Protein AF-A0A074ZZ97-F1 (afdb_monomer)

Secondary structure (DSSP, 8-state):
-HHHHHHHHHHHHHHHHH-SS---HHHHHHHHHHHHHHHHHHHHHTTS-EE-STTS--EE--HHHHHHHHHHHTHHHHHHHHS-HHHHHHHHHHHHHHHHH--

Nearest PDB structures (foldseek):
  6pw5-assembly1_D  TM=3.384E-01  e=9.003E+00  Chlamydomonas reinhardtii

Organism: Opisthorchis viverrini (NCBI:txid6198)

Structure (mmCIF, N/CA/C/O backbone):
data_AF-A0A074ZZ97-F1
#
_entry.id   AF-A0A074ZZ97-F1
#
loop_
_atom_site.group_PDB
_atom_site.id
_atom_site.type_symbol
_atom_site.label_atom_id
_atom_site.label_alt_id
_atom_site.label_comp_id
_atom_site.label_asym_id
_atom_site.label_entity_id
_atom_site.label_seq_id
_atom_site.pdbx_PDB_ins_code
_atom_site.Cartn_x
_atom_site.Cartn_y
_atom_site.Cartn_z
_atom_site.occupancy
_atom_site.B_iso_or_equiv
_atom_site.auth_seq_id
_atom_site.auth_comp_id
_atom_site.auth_asym_id
_atom_site.auth_atom_id
_atom_site.pdbx_PDB_model_num
ATOM 1 N N . MET A 1 1 ? 0.294 -9.512 2.517 1.00 88.06 1 MET A N 1
ATOM 2 C CA . MET A 1 1 ? 1.048 -8.246 2.593 1.00 88.06 1 MET A CA 1
ATOM 3 C C . MET A 1 1 ? 2.542 -8.426 2.879 1.00 88.06 1 MET A C 1
ATOM 5 O O . MET A 1 1 ? 3.333 -7.949 2.083 1.00 88.06 1 MET A O 1
ATOM 9 N N . LEU A 1 2 ? 2.956 -9.138 3.940 1.00 90.31 2 LEU A N 1
ATOM 10 C CA . LEU A 1 2 ? 4.377 -9.235 4.342 1.00 90.31 2 LEU A CA 1
ATOM 11 C C . LEU A 1 2 ? 5.348 -9.634 3.213 1.00 90.31 2 LEU A C 1
ATOM 13 O O . LEU A 1 2 ? 6.396 -9.022 3.061 1.00 90.31 2 LEU A O 1
ATOM 17 N N . LEU A 1 3 ? 4.988 -10.634 2.404 1.00 93.25 3 LEU A N 1
ATOM 18 C CA . LEU A 1 3 ? 5.840 -11.100 1.306 1.00 93.25 3 LEU A CA 1
ATOM 19 C C . LEU A 1 3 ? 6.049 -10.005 0.244 1.00 93.25 3 LEU A C 1
ATOM 21 O O . LEU A 1 3 ? 7.171 -9.796 -0.198 1.00 93.25 3 LEU A O 1
ATOM 25 N N . LEU A 1 4 ? 4.993 -9.252 -0.092 1.00 91.88 4 LEU A N 1
ATOM 26 C CA . LEU A 1 4 ? 5.072 -8.114 -1.015 1.00 91.88 4 LEU A CA 1
ATOM 27 C C . LEU A 1 4 ? 5.915 -6.972 -0.436 1.00 91.88 4 LEU A C 1
ATOM 29 O O . LEU A 1 4 ? 6.708 -6.386 -1.160 1.00 91.88 4 LEU A O 1
ATOM 33 N N . LEU A 1 5 ? 5.802 -6.686 0.866 1.00 92.69 5 LEU A N 1
ATOM 34 C CA . LEU A 1 5 ? 6.649 -5.683 1.523 1.00 92.69 5 LEU A CA 1
ATOM 35 C C . LEU A 1 5 ? 8.128 -6.061 1.448 1.00 92.69 5 LEU A C 1
ATOM 37 O O . LEU A 1 5 ? 8.947 -5.236 1.061 1.00 92.69 5 LEU A O 1
ATOM 41 N N . ILE A 1 6 ? 8.469 -7.310 1.775 1.00 95.19 6 ILE A N 1
ATOM 42 C CA . ILE A 1 6 ? 9.855 -7.793 1.714 1.00 95.19 6 ILE A CA 1
ATOM 43 C C . ILE A 1 6 ? 10.373 -7.760 0.274 1.00 95.19 6 ILE A C 1
ATOM 45 O O . ILE A 1 6 ? 11.502 -7.332 0.044 1.00 95.19 6 ILE A O 1
ATOM 49 N N . ALA A 1 7 ? 9.551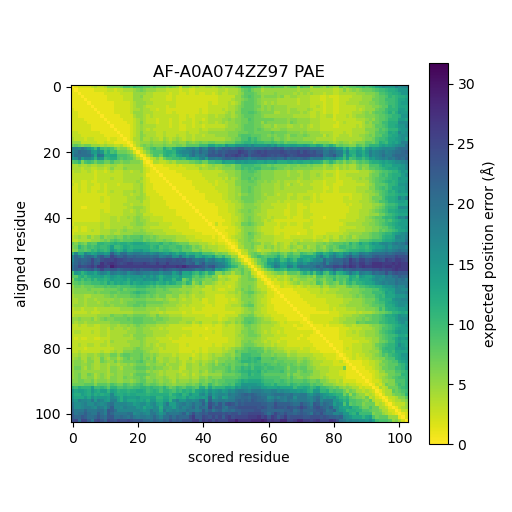 -8.180 -0.691 1.00 92.50 7 ALA A N 1
ATOM 50 C CA . ALA A 1 7 ? 9.910 -8.130 -2.100 1.00 92.50 7 ALA A CA 1
ATOM 51 C C . ALA A 1 7 ? 10.222 -6.691 -2.536 1.00 92.50 7 ALA A C 1
ATOM 53 O O . ALA A 1 7 ? 11.331 -6.439 -2.993 1.00 92.50 7 ALA A O 1
ATOM 54 N N . ASN A 1 8 ? 9.314 -5.735 -2.315 1.00 91.12 8 ASN A N 1
ATOM 55 C CA . ASN A 1 8 ? 9.527 -4.334 -2.693 1.00 91.12 8 ASN A CA 1
ATOM 56 C C . ASN A 1 8 ? 10.705 -3.688 -1.961 1.00 91.12 8 ASN A C 1
ATOM 58 O O . ASN A 1 8 ? 11.469 -2.948 -2.575 1.00 91.12 8 ASN A O 1
ATOM 62 N N . LEU A 1 9 ? 10.908 -4.017 -0.682 1.00 92.56 9 LEU A N 1
ATOM 63 C CA . LEU A 1 9 ? 12.024 -3.502 0.114 1.00 92.56 9 LEU A CA 1
ATOM 64 C C . LEU A 1 9 ? 13.393 -3.887 -0.469 1.00 92.56 9 LEU A C 1
ATOM 66 O O . LEU A 1 9 ? 14.347 -3.128 -0.330 1.00 92.56 9 LEU A O 1
ATOM 70 N N . ILE A 1 10 ? 13.498 -5.051 -1.114 1.00 93.12 10 ILE A N 1
ATOM 71 C CA . ILE A 1 10 ? 14.733 -5.512 -1.767 1.00 93.12 10 ILE A CA 1
ATOM 72 C C . ILE A 1 10 ? 14.791 -5.033 -3.223 1.00 93.12 10 ILE A C 1
ATOM 74 O O . ILE A 1 10 ? 15.836 -4.586 -3.690 1.00 93.12 10 ILE A O 1
ATOM 78 N N . ILE A 1 11 ? 13.674 -5.133 -3.941 1.00 89.56 11 ILE A N 1
ATOM 79 C CA . ILE A 1 11 ? 13.580 -4.897 -5.383 1.00 89.56 11 ILE A CA 1
ATOM 80 C C . ILE A 1 11 ? 13.754 -3.409 -5.724 1.00 89.56 11 ILE A C 1
ATOM 82 O O . ILE A 1 11 ? 14.509 -3.094 -6.643 1.00 89.56 11 ILE A O 1
ATOM 86 N N . LEU A 1 12 ? 13.124 -2.493 -4.976 1.00 88.75 12 LEU A N 1
ATOM 87 C CA . LEU A 1 12 ? 13.154 -1.055 -5.279 1.00 88.75 12 LEU A CA 1
ATOM 88 C C . LEU A 1 12 ? 14.568 -0.446 -5.185 1.00 88.75 12 LEU A C 1
ATOM 90 O O . LEU A 1 12 ? 14.989 0.177 -6.159 1.00 88.75 12 LEU A O 1
ATOM 94 N N . PRO A 1 13 ? 15.362 -0.639 -4.107 1.00 90.50 13 PRO A N 1
ATOM 95 C CA . PRO A 1 13 ? 16.717 -0.082 -4.040 1.00 90.50 13 PRO A CA 1
ATOM 96 C C . PRO A 1 13 ? 17.653 -0.644 -5.113 1.00 90.50 13 PRO A C 1
ATOM 98 O O . PRO A 1 13 ? 18.467 0.090 -5.671 1.00 90.50 13 PRO A O 1
ATOM 101 N N . VAL A 1 14 ? 17.533 -1.942 -5.418 1.00 89.56 14 VAL A N 1
ATOM 102 C CA . VAL A 1 14 ? 18.315 -2.582 -6.484 1.00 89.56 14 VAL A CA 1
ATOM 103 C C . VAL A 1 14 ? 17.941 -1.982 -7.836 1.00 89.56 14 VAL A C 1
ATOM 105 O O . VAL A 1 14 ? 18.825 -1.651 -8.620 1.00 89.56 14 VAL A O 1
ATOM 108 N N . ALA A 1 15 ? 16.652 -1.772 -8.093 1.00 86.38 15 ALA A N 1
ATOM 109 C CA . ALA A 1 15 ? 16.210 -1.176 -9.341 1.00 86.38 15 ALA A CA 1
ATOM 110 C C . ALA A 1 15 ? 16.673 0.262 -9.521 1.00 86.38 15 ALA A C 1
ATOM 112 O O . ALA A 1 15 ? 17.291 0.565 -10.535 1.00 86.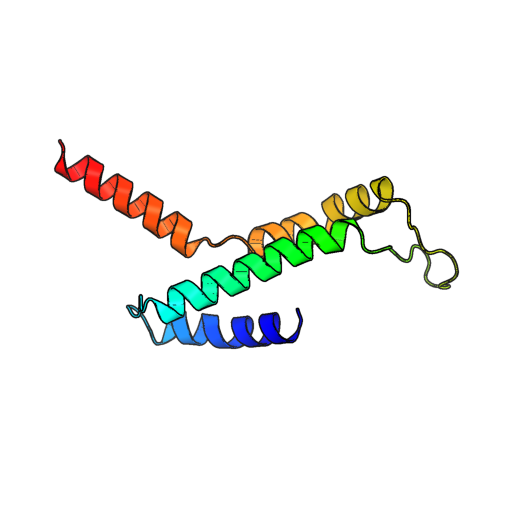38 15 ALA A O 1
ATOM 113 N N . ILE A 1 16 ? 16.485 1.109 -8.510 1.00 84.75 16 ILE A N 1
ATOM 114 C CA . ILE A 1 16 ? 16.910 2.513 -8.560 1.00 84.75 16 ILE A CA 1
ATOM 115 C C . ILE A 1 16 ? 18.435 2.625 -8.721 1.00 84.75 16 ILE A C 1
ATOM 117 O O . ILE A 1 16 ? 18.919 3.524 -9.398 1.00 84.75 16 ILE A O 1
ATOM 121 N N . SER A 1 17 ? 19.210 1.725 -8.105 1.00 88.31 17 SER A N 1
ATOM 122 C CA . SER A 1 17 ? 20.675 1.801 -8.140 1.00 88.31 17 SER A CA 1
ATOM 123 C C . SER A 1 17 ? 21.308 1.214 -9.403 1.00 88.31 17 SER A C 1
ATOM 125 O O . SER A 1 17 ? 22.414 1.628 -9.752 1.00 88.31 17 SER A O 1
ATOM 127 N N . PHE A 1 18 ? 20.693 0.208 -10.027 1.00 85.00 18 PHE A N 1
ATOM 128 C CA . PHE A 1 18 ? 21.331 -0.570 -11.098 1.00 85.00 18 PHE A CA 1
ATOM 129 C C . PHE A 1 18 ? 20.590 -0.506 -12.437 1.00 85.00 18 PHE A C 1
ATOM 131 O O . PHE A 1 18 ? 21.222 -0.699 -13.475 1.00 85.00 18 PHE A O 1
ATOM 138 N N . PHE A 1 19 ? 19.289 -0.212 -12.441 1.00 79.56 19 PHE A N 1
ATOM 139 C CA . PHE A 1 19 ? 18.445 -0.224 -13.635 1.00 79.56 19 PHE A CA 1
ATOM 140 C C . PHE A 1 19 ? 17.873 1.180 -13.891 1.00 79.56 19 PHE A C 1
ATOM 142 O O . PHE A 1 19 ? 16.724 1.467 -13.578 1.00 79.56 19 PHE A O 1
ATOM 149 N N . ASN A 1 20 ? 18.685 2.068 -14.478 1.00 66.12 20 ASN A N 1
ATOM 150 C CA . ASN A 1 20 ? 18.311 3.475 -14.697 1.00 66.12 20 ASN A CA 1
ATOM 151 C C . ASN A 1 20 ? 17.234 3.703 -15.780 1.00 66.12 20 ASN A C 1
ATOM 153 O O . ASN A 1 20 ? 16.667 4.788 -15.824 1.00 66.12 20 ASN A O 1
ATOM 157 N N . GLU A 1 21 ? 16.948 2.730 -16.657 1.00 64.19 21 GLU A N 1
ATOM 158 C CA . GLU A 1 21 ? 16.098 2.961 -17.846 1.00 64.19 21 GLU A CA 1
ATOM 159 C C . GLU A 1 21 ? 15.173 1.788 -18.230 1.00 64.19 21 GLU A C 1
ATOM 161 O O . GLU A 1 21 ? 14.539 1.815 -19.286 1.00 64.19 21 GLU A O 1
ATOM 166 N N . GLU A 1 22 ? 15.032 0.750 -17.399 1.00 60.81 22 GLU A N 1
ATOM 167 C CA . GLU A 1 22 ? 14.137 -0.369 -17.729 1.00 60.81 22 GLU A CA 1
ATOM 168 C C . GLU A 1 22 ? 12.669 -0.051 -17.396 1.00 60.81 22 GLU A C 1
ATOM 170 O O . GLU A 1 22 ? 12.055 -0.637 -16.505 1.00 60.81 22 GLU A O 1
ATOM 175 N N . LEU A 1 23 ? 12.052 0.823 -18.199 1.00 65.31 23 LEU A N 1
ATOM 176 C CA . LEU A 1 23 ? 10.590 0.960 -18.321 1.00 65.31 23 LEU A CA 1
ATOM 177 C C . LEU A 1 23 ? 9.984 -0.236 -19.073 1.00 65.31 23 LEU A C 1
ATOM 179 O O . LEU A 1 23 ? 9.126 -0.101 -19.949 1.00 65.31 23 LEU A O 1
ATOM 183 N N . THR A 1 24 ? 10.443 -1.444 -18.754 1.00 79.88 24 THR A N 1
ATOM 184 C CA . THR A 1 24 ? 9.871 -2.656 -19.318 1.00 79.88 24 THR A CA 1
ATOM 185 C C . THR A 1 24 ? 8.418 -2.737 -18.866 1.00 79.88 24 THR A C 1
ATOM 187 O O . THR A 1 24 ? 8.114 -2.601 -17.681 1.00 79.88 24 THR A O 1
ATOM 190 N N . ILE A 1 25 ? 7.501 -3.013 -19.794 1.00 80.44 25 ILE A N 1
ATOM 191 C CA . ILE A 1 25 ? 6.064 -3.114 -19.493 1.00 80.44 25 ILE A CA 1
ATOM 192 C C . ILE A 1 25 ? 5.765 -4.068 -18.321 1.00 80.44 25 ILE A C 1
ATOM 194 O O . ILE A 1 25 ? 4.866 -3.819 -17.525 1.00 80.44 25 ILE A O 1
ATOM 198 N N . HIS A 1 26 ? 6.572 -5.122 -18.167 1.00 83.69 26 HIS A N 1
ATOM 199 C CA . HIS A 1 26 ? 6.504 -6.071 -17.056 1.00 83.69 26 HIS A CA 1
ATOM 200 C C . HIS A 1 26 ? 6.830 -5.434 -15.695 1.00 83.69 26 HIS A C 1
ATOM 202 O O . HIS A 1 26 ? 6.161 -5.737 -14.711 1.00 83.69 26 HIS A O 1
ATOM 208 N N . TRP A 1 27 ? 7.822 -4.542 -15.635 1.00 83.94 27 TRP A N 1
ATOM 209 C CA . TRP A 1 27 ? 8.215 -3.826 -14.419 1.00 83.94 27 TRP A CA 1
ATOM 210 C C . TRP A 1 27 ? 7.137 -2.834 -13.980 1.00 83.94 27 TRP A C 1
ATOM 212 O O . TRP A 1 27 ? 6.728 -2.805 -12.819 1.00 83.94 27 TRP A O 1
ATOM 222 N N . ILE A 1 28 ? 6.618 -2.077 -14.947 1.00 83.00 28 ILE A N 1
ATOM 223 C CA . ILE A 1 28 ? 5.494 -1.156 -14.762 1.00 83.00 28 ILE A CA 1
ATOM 224 C C . ILE A 1 28 ? 4.264 -1.907 -14.252 1.00 83.00 28 ILE A C 1
ATOM 226 O O . ILE A 1 28 ? 3.635 -1.471 -13.291 1.00 83.00 28 ILE A O 1
ATOM 230 N N . ALA A 1 29 ? 3.926 -3.040 -14.870 1.00 86.44 29 ALA A N 1
ATOM 231 C CA . ALA A 1 29 ? 2.790 -3.848 -14.448 1.00 86.44 29 ALA A CA 1
ATOM 232 C C . ALA A 1 29 ? 2.984 -4.400 -13.028 1.00 86.44 29 ALA A C 1
ATOM 234 O O . ALA A 1 29 ? 2.050 -4.362 -12.231 1.00 86.44 29 ALA A O 1
ATOM 235 N N . PHE A 1 30 ? 4.188 -4.875 -12.694 1.00 87.31 30 PHE A N 1
ATOM 236 C CA . PHE A 1 30 ? 4.502 -5.392 -11.363 1.00 87.31 30 PHE A CA 1
ATOM 237 C C . PHE A 1 30 ? 4.331 -4.330 -10.269 1.00 87.31 30 PHE A C 1
ATOM 239 O O . PHE A 1 30 ? 3.602 -4.579 -9.307 1.00 87.31 30 PHE A O 1
ATOM 246 N N . ASN A 1 31 ? 4.937 -3.148 -10.433 1.00 87.94 31 ASN A N 1
ATOM 247 C CA . ASN A 1 31 ? 4.807 -2.053 -9.466 1.00 87.94 31 ASN A CA 1
ATOM 248 C C . ASN A 1 31 ? 3.348 -1.600 -9.332 1.00 87.94 31 ASN A C 1
ATOM 250 O O . ASN A 1 31 ? 2.815 -1.579 -8.228 1.00 87.94 31 ASN A O 1
ATOM 254 N N . CYS A 1 32 ? 2.642 -1.395 -10.448 1.00 87.06 32 CYS A N 1
ATOM 255 C CA . CYS A 1 32 ? 1.233 -0.997 -10.429 1.00 87.06 32 CYS A CA 1
ATOM 256 C C . CYS A 1 32 ? 0.333 -2.008 -9.690 1.00 87.06 32 CYS A C 1
ATOM 258 O O . CYS A 1 32 ? -0.525 -1.624 -8.888 1.00 87.06 32 CYS A O 1
ATOM 260 N N . ILE A 1 33 ? 0.531 -3.312 -9.923 1.00 90.38 33 ILE A N 1
ATOM 261 C CA . ILE A 1 33 ? -0.214 -4.367 -9.220 1.00 90.38 33 ILE A CA 1
ATOM 262 C C . ILE A 1 33 ? 0.129 -4.353 -7.728 1.00 90.38 33 ILE A C 1
ATOM 264 O O . ILE A 1 33 ? -0.773 -4.448 -6.895 1.00 90.38 33 ILE A O 1
ATOM 268 N N . SER A 1 34 ? 1.410 -4.226 -7.388 1.00 91.69 34 SER A N 1
ATOM 269 C CA . SER A 1 34 ? 1.868 -4.166 -6.002 1.00 91.69 34 SER A CA 1
ATOM 270 C C . SER A 1 34 ? 1.252 -2.982 -5.246 1.00 91.69 34 SER A C 1
ATOM 272 O O . SER A 1 34 ? 0.662 -3.180 -4.181 1.00 91.69 34 SER A O 1
ATOM 274 N N . ASP A 1 35 ? 1.302 -1.781 -5.823 1.00 90.88 35 ASP A N 1
ATOM 275 C CA . ASP A 1 35 ? 0.729 -0.559 -5.246 1.00 90.88 35 ASP A CA 1
ATOM 276 C C . ASP A 1 35 ? -0.786 -0.691 -5.061 1.00 90.88 35 ASP A C 1
ATOM 278 O O . ASP A 1 35 ? -1.334 -0.348 -4.012 1.00 90.88 35 ASP A O 1
ATOM 282 N N . THR A 1 36 ? -1.471 -1.299 -6.036 1.00 91.56 36 THR A N 1
ATOM 283 C CA . THR A 1 36 ? -2.908 -1.590 -5.936 1.00 91.56 36 THR A CA 1
ATOM 284 C C . THR A 1 36 ? -3.217 -2.514 -4.756 1.00 91.56 36 THR A C 1
ATOM 286 O O . THR A 1 36 ? -4.187 -2.288 -4.031 1.00 91.56 36 THR A O 1
ATOM 289 N N . VAL A 1 37 ? -2.399 -3.545 -4.521 1.00 93.88 37 VAL A N 1
ATOM 290 C CA . VAL A 1 37 ? -2.582 -4.445 -3.372 1.00 93.88 37 VAL A CA 1
ATOM 291 C C . VAL A 1 37 ? -2.362 -3.707 -2.048 1.00 93.88 37 VAL A C 1
ATOM 293 O O . VAL A 1 37 ? -3.125 -3.940 -1.109 1.00 93.88 37 VAL A O 1
ATOM 296 N N . PHE A 1 38 ? -1.389 -2.795 -1.964 1.00 93.31 38 PHE A N 1
ATOM 297 C CA . PHE A 1 38 ? -1.194 -1.966 -0.768 1.00 93.31 38 PHE A CA 1
ATOM 298 C C . PHE A 1 38 ? -2.365 -1.010 -0.516 1.00 93.31 38 PHE A C 1
ATOM 300 O O . PHE A 1 38 ? -2.829 -0.904 0.619 1.00 93.31 38 PHE A O 1
ATOM 307 N N . LEU A 1 39 ? -2.923 -0.390 -1.559 1.00 92.69 39 LEU A N 1
ATOM 308 C CA . LEU A 1 39 ? -4.126 0.441 -1.435 1.00 92.69 39 LEU A CA 1
ATOM 309 C C . LEU A 1 39 ? -5.345 -0.361 -0.951 1.00 92.69 39 LEU A C 1
ATOM 311 O O . LEU A 1 39 ? -6.132 0.125 -0.134 1.00 92.69 39 LEU A O 1
ATOM 315 N N . VAL A 1 40 ? -5.507 -1.600 -1.423 1.00 93.88 40 VAL A N 1
ATOM 316 C CA . VAL A 1 40 ? -6.571 -2.494 -0.940 1.00 93.88 40 VAL A CA 1
ATOM 317 C C . VAL A 1 40 ? -6.364 -2.849 0.533 1.00 93.88 40 VAL A C 1
ATOM 319 O O . VAL A 1 40 ? -7.338 -2.856 1.289 1.00 93.88 40 VAL A O 1
ATOM 322 N N . ASP A 1 41 ? -5.125 -3.099 0.961 1.00 93.81 41 ASP A N 1
ATOM 323 C CA . ASP A 1 41 ? -4.807 -3.406 2.360 1.00 93.81 41 ASP A CA 1
ATOM 324 C C . ASP A 1 41 ? -5.179 -2.254 3.304 1.00 93.81 41 ASP A C 1
ATOM 326 O O . ASP A 1 41 ? -5.838 -2.485 4.316 1.00 93.81 41 ASP A O 1
ATOM 330 N N . ILE A 1 42 ? -4.913 -1.002 2.910 1.00 93.38 42 ILE A N 1
ATOM 331 C CA . ILE A 1 42 ? -5.378 0.192 3.639 1.00 93.38 42 ILE A CA 1
ATOM 332 C C . ILE A 1 42 ? -6.895 0.144 3.848 1.00 93.38 42 ILE A C 1
ATOM 334 O O . ILE A 1 42 ? -7.386 0.362 4.957 1.00 93.38 42 ILE A O 1
ATOM 338 N N . GLY A 1 43 ? -7.654 -0.186 2.799 1.00 92.12 43 GLY A N 1
ATOM 339 C CA . GLY A 1 43 ? -9.108 -0.340 2.874 1.00 92.12 43 GLY A CA 1
ATOM 340 C C . GLY A 1 43 ? -9.555 -1.433 3.852 1.00 92.12 43 GLY A C 1
ATOM 341 O O . GLY A 1 43 ? -10.551 -1.260 4.562 1.00 92.12 43 GLY A O 1
ATOM 342 N N . VAL A 1 44 ? -8.811 -2.538 3.926 1.00 92.56 44 VAL A N 1
ATOM 343 C CA . VAL A 1 44 ? -9.044 -3.617 4.898 1.00 92.56 44 VAL A CA 1
ATOM 344 C C . VAL A 1 44 ? -8.699 -3.156 6.318 1.00 92.56 44 VAL A C 1
ATOM 346 O O . VAL A 1 44 ? -9.479 -3.422 7.234 1.00 92.56 44 VAL A O 1
ATOM 349 N N . ASN A 1 45 ? -7.629 -2.380 6.506 1.00 90.69 45 ASN A N 1
ATOM 350 C CA . ASN A 1 45 ? -7.203 -1.862 7.812 1.00 90.69 45 ASN A CA 1
ATOM 351 C C . ASN A 1 45 ? -8.248 -0.951 8.472 1.00 90.69 45 ASN A C 1
ATOM 353 O O . ASN A 1 45 ? -8.381 -0.956 9.694 1.00 90.69 45 ASN A O 1
ATOM 357 N N . PHE A 1 46 ? -9.094 -0.271 7.692 1.00 89.44 46 PHE A N 1
ATOM 358 C CA . PHE A 1 46 ? -10.255 0.460 8.223 1.00 89.44 46 PHE A CA 1
ATOM 359 C C . PHE A 1 46 ? -11.329 -0.430 8.873 1.00 89.44 46 PHE A C 1
ATOM 361 O O . PHE A 1 46 ? -12.174 0.076 9.617 1.00 89.44 46 PHE A O 1
ATOM 368 N N . ARG A 1 47 ? -11.339 -1.734 8.581 1.00 87.25 47 ARG A N 1
ATOM 369 C CA . ARG A 1 47 ? -12.292 -2.716 9.126 1.00 87.25 47 ARG A CA 1
ATOM 370 C C . ARG A 1 47 ? -11.659 -3.691 10.118 1.00 87.25 47 ARG A C 1
ATOM 372 O O . ARG A 1 47 ? -12.392 -4.441 10.761 1.00 87.25 47 ARG A O 1
ATOM 379 N N . THR A 1 48 ? -10.337 -3.684 10.258 1.00 87.56 48 THR A N 1
ATOM 380 C CA . THR A 1 48 ? -9.619 -4.548 11.197 1.00 87.56 48 THR A CA 1
ATOM 381 C C . THR A 1 48 ? -9.766 -4.014 12.624 1.00 87.56 48 THR A C 1
ATOM 383 O O . THR A 1 48 ? -9.457 -2.859 12.904 1.00 87.56 48 THR A O 1
ATOM 386 N N . GLY A 1 49 ? -10.270 -4.855 13.533 1.00 83.19 49 GLY A N 1
ATOM 387 C CA . GLY A 1 49 ? -10.494 -4.493 14.935 1.00 83.19 49 GLY A CA 1
ATOM 388 C C . GLY A 1 49 ? -9.201 -4.151 15.678 1.00 83.19 49 GLY A C 1
ATOM 389 O O . GLY A 1 49 ? -8.149 -4.732 15.415 1.00 83.19 49 GLY A O 1
ATOM 390 N N . ILE A 1 50 ? -9.295 -3.222 16.630 1.00 82.44 50 ILE A N 1
ATOM 391 C CA . ILE A 1 50 ? -8.155 -2.748 17.428 1.00 82.44 50 ILE A CA 1
ATOM 392 C C . ILE A 1 50 ? -8.290 -3.285 18.854 1.00 82.44 50 ILE A C 1
ATOM 394 O O . ILE A 1 50 ? -9.374 -3.239 19.443 1.00 82.44 50 ILE A O 1
ATOM 398 N N . ILE A 1 51 ? -7.188 -3.776 19.420 1.00 82.38 51 ILE A N 1
ATOM 399 C CA . ILE A 1 51 ? -7.117 -4.230 20.813 1.00 82.38 51 ILE A CA 1
ATOM 400 C C . ILE A 1 51 ? -6.777 -3.016 21.678 1.00 82.38 51 ILE A C 1
ATOM 402 O O . ILE A 1 51 ? -5.710 -2.422 21.526 1.00 82.38 51 ILE A O 1
ATOM 406 N N . LYS A 1 52 ? -7.699 -2.609 22.555 1.00 68.94 52 LYS A N 1
ATOM 407 C CA . LYS A 1 52 ? -7.580 -1.339 23.293 1.00 68.94 52 LYS A CA 1
ATOM 408 C C . LYS A 1 52 ? -6.731 -1.448 24.565 1.00 68.94 52 LYS A C 1
ATOM 410 O O . LYS A 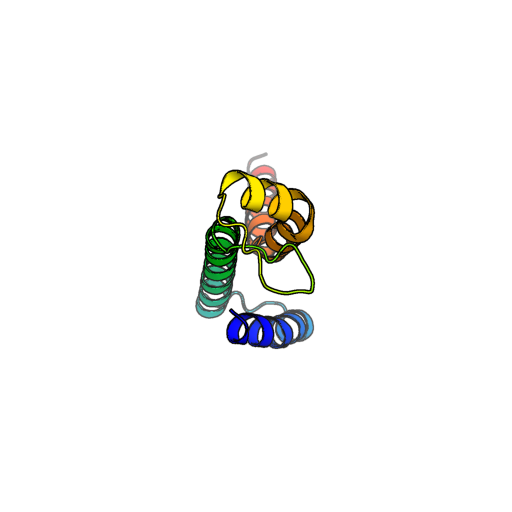1 52 ? -6.139 -0.455 24.973 1.00 68.94 52 LYS A O 1
ATOM 415 N N . ASN A 1 53 ? -6.649 -2.638 25.170 1.00 72.94 53 ASN A N 1
ATOM 416 C CA . ASN A 1 53 ? -5.980 -2.865 26.454 1.00 72.94 53 ASN A CA 1
ATOM 417 C C . ASN A 1 53 ? -4.962 -4.015 26.387 1.00 72.94 53 ASN A C 1
ATOM 419 O O . ASN A 1 53 ? -5.224 -5.054 25.783 1.00 72.94 53 ASN A O 1
ATOM 423 N 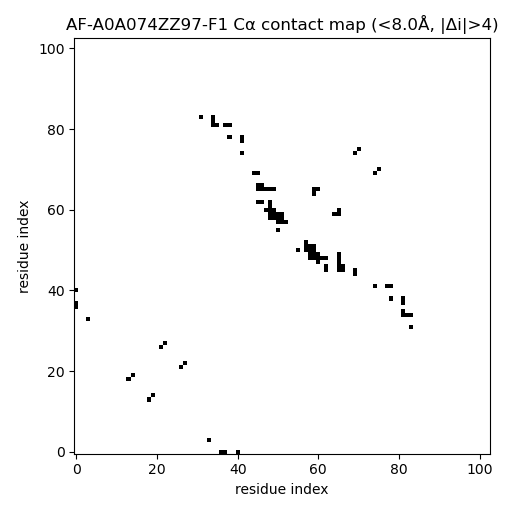N . ASN A 1 54 ? -3.846 -3.868 27.114 1.00 63.19 54 ASN A N 1
ATOM 424 C CA . ASN A 1 54 ? -2.799 -4.893 27.271 1.00 63.19 54 ASN A CA 1
ATOM 425 C C . ASN A 1 54 ? -3.299 -6.228 27.859 1.00 63.19 54 ASN A C 1
ATOM 427 O O . ASN A 1 54 ? -2.587 -7.223 27.785 1.00 63.19 54 ASN A O 1
ATOM 431 N N . PHE A 1 55 ? -4.504 -6.255 28.436 1.00 61.47 55 PHE A N 1
ATOM 432 C CA . PHE A 1 55 ? -5.135 -7.450 28.999 1.00 61.47 55 PHE A CA 1
ATOM 433 C C . PHE A 1 55 ? -6.118 -8.141 28.040 1.00 61.47 55 PHE A C 1
ATOM 435 O O . PHE A 1 55 ? -6.982 -8.861 28.507 1.00 61.47 55 PHE A O 1
ATOM 442 N N . ALA A 1 56 ? -5.996 -7.924 26.723 1.00 61.38 56 ALA A N 1
ATOM 443 C CA . ALA A 1 56 ? -6.607 -8.716 25.638 1.00 61.38 56 ALA A CA 1
ATOM 444 C C . ALA A 1 56 ? -8.143 -8.931 25.638 1.00 61.38 56 ALA A C 1
ATOM 446 O O . ALA A 1 56 ? -8.655 -9.523 24.692 1.00 61.38 56 ALA A O 1
ATOM 447 N N . ASP A 1 57 ? -8.887 -8.417 26.617 1.00 65.62 57 ASP A N 1
ATOM 448 C CA . ASP A 1 57 ? -10.308 -8.748 26.794 1.00 65.62 57 ASP A CA 1
ATOM 449 C C . ASP A 1 57 ? -11.275 -7.825 26.035 1.00 65.62 57 ASP A C 1
ATOM 451 O O . ASP A 1 57 ? -12.463 -8.126 25.934 1.00 65.62 57 ASP A O 1
ATOM 455 N N . GLU A 1 58 ? -10.799 -6.713 25.461 1.00 72.62 58 GLU A N 1
ATOM 456 C CA . GLU A 1 58 ? -11.663 -5.757 24.756 1.00 72.62 58 GLU A CA 1
ATOM 457 C C . GLU A 1 58 ? -11.179 -5.494 23.322 1.00 72.62 58 GLU A C 1
ATOM 459 O O . GLU A 1 58 ? -10.230 -4.739 23.077 1.00 72.62 58 GLU A O 1
ATOM 464 N N . ILE A 1 59 ? -11.860 -6.129 22.362 1.00 80.25 59 ILE A N 1
ATOM 465 C CA . ILE A 1 59 ? -11.696 -5.880 20.927 1.00 80.25 59 ILE A CA 1
ATOM 466 C C . ILE A 1 59 ? -12.730 -4.840 20.505 1.00 80.25 59 ILE A C 1
ATOM 468 O O . ILE A 1 59 ? -13.938 -5.089 20.524 1.00 80.25 59 ILE A O 1
ATOM 472 N N . VAL A 1 60 ? -12.257 -3.673 20.074 1.00 82.62 60 VAL A N 1
ATOM 473 C CA . VAL A 1 60 ? -13.132 -2.642 19.517 1.00 82.62 60 VAL A CA 1
ATOM 474 C C . VAL A 1 60 ? -13.462 -3.015 18.079 1.00 82.62 60 VAL A C 1
ATOM 476 O O . VAL A 1 60 ? -12.616 -2.936 17.191 1.00 82.62 60 VAL A O 1
ATOM 479 N N . LEU A 1 61 ? -14.717 -3.398 17.852 1.00 84.00 61 LEU A N 1
ATOM 480 C CA . LEU A 1 61 ? -15.260 -3.721 16.527 1.00 84.00 61 LEU A CA 1
ATOM 481 C C . LEU A 1 61 ? -16.053 -2.559 15.910 1.00 84.00 61 LEU A C 1
ATOM 483 O O . LEU A 1 61 ? -16.595 -2.691 14.816 1.00 84.00 61 LEU A O 1
ATOM 487 N N . ASN A 1 62 ? -16.156 -1.418 16.603 1.00 87.50 62 ASN A N 1
ATOM 488 C CA . ASN A 1 62 ? -16.887 -0.265 16.090 1.00 87.50 62 ASN A CA 1
ATOM 489 C C . ASN A 1 62 ? -16.115 0.376 14.917 1.00 87.50 62 ASN A C 1
ATOM 491 O O . ASN A 1 62 ? -15.069 0.989 15.149 1.00 87.50 62 ASN A O 1
ATOM 495 N N . PRO A 1 63 ? -16.639 0.330 13.675 1.00 85.38 63 PRO A N 1
ATOM 496 C CA . PRO A 1 63 ? -15.913 0.796 12.492 1.00 85.38 63 PRO A CA 1
ATOM 497 C C . PRO A 1 63 ? -15.588 2.294 12.538 1.00 85.38 63 PRO A C 1
ATOM 499 O O . PRO A 1 63 ? -14.572 2.723 11.997 1.00 85.38 63 PRO A O 1
ATOM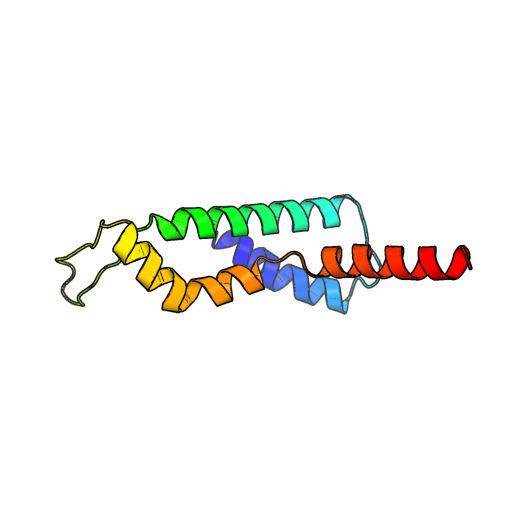 502 N N . LYS A 1 64 ? -16.406 3.110 13.220 1.00 88.94 64 LYS A N 1
ATOM 503 C CA . LYS A 1 64 ? -16.131 4.549 13.377 1.00 88.94 64 LYS A CA 1
ATOM 504 C C . LYS A 1 64 ? -14.945 4.810 14.305 1.00 88.94 64 LYS A C 1
ATOM 506 O O . LYS A 1 64 ? -14.190 5.754 14.080 1.00 88.94 64 LYS A O 1
ATOM 511 N N . GLU A 1 65 ? -14.793 4.002 15.352 1.00 88.00 65 GLU A N 1
ATOM 512 C CA . GLU A 1 65 ? -13.687 4.128 16.304 1.00 88.00 65 GLU A CA 1
ATOM 513 C C . GLU A 1 65 ? -12.380 3.623 15.683 1.00 88.00 65 GLU A C 1
ATOM 515 O O . GLU A 1 65 ? -11.372 4.326 15.762 1.00 88.00 65 GLU A O 1
ATOM 520 N N . ILE A 1 66 ? -12.437 2.492 14.966 1.00 90.12 66 ILE A N 1
ATOM 521 C CA . ILE A 1 66 ? -11.316 1.945 14.183 1.00 90.12 66 ILE A CA 1
ATOM 522 C C . ILE A 1 66 ? -10.822 2.983 13.174 1.00 90.12 66 ILE A C 1
ATOM 524 O O . ILE A 1 66 ? -9.652 3.358 13.203 1.00 90.12 66 ILE A O 1
ATOM 528 N N . ALA A 1 67 ? -11.720 3.533 12.349 1.00 90.19 67 ALA A N 1
ATOM 529 C CA . ALA A 1 67 ? -11.355 4.526 11.344 1.00 90.19 67 ALA A CA 1
ATOM 530 C C . ALA A 1 67 ? -10.710 5.774 11.964 1.00 90.19 67 ALA A C 1
ATOM 532 O O . ALA A 1 67 ? -9.690 6.257 11.476 1.00 90.19 67 ALA A O 1
ATOM 533 N N . ARG A 1 68 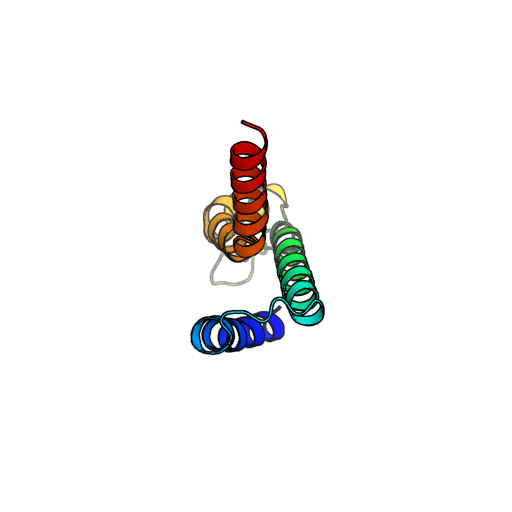? -11.258 6.292 13.072 1.00 91.44 68 ARG A N 1
ATOM 534 C CA . ARG A 1 68 ? -10.702 7.479 13.739 1.00 91.44 68 ARG A CA 1
ATOM 535 C C . ARG A 1 68 ? -9.320 7.218 14.336 1.00 91.44 68 ARG A C 1
ATOM 537 O O . ARG A 1 68 ? -8.486 8.122 14.326 1.00 91.44 68 ARG A O 1
ATOM 544 N N . HIS A 1 69 ? -9.092 6.028 14.885 1.00 91.19 69 HIS A N 1
ATOM 545 C CA . HIS A 1 69 ? -7.793 5.647 15.428 1.00 91.19 69 HIS A CA 1
ATOM 546 C C . HIS A 1 69 ? -6.766 5.429 14.311 1.00 91.19 69 HIS A C 1
ATOM 548 O O . HIS A 1 69 ? -5.670 5.983 14.377 1.00 91.19 69 HIS A O 1
ATOM 554 N N . TYR A 1 70 ? -7.138 4.697 13.260 1.00 92.88 70 TYR A N 1
ATOM 555 C CA . TYR A 1 70 ? -6.270 4.405 12.121 1.00 92.88 70 TYR A CA 1
ATOM 556 C C . TYR A 1 70 ? -5.847 5.678 11.373 1.00 92.88 70 TYR A C 1
ATOM 558 O O . TYR A 1 70 ? -4.656 5.882 11.139 1.00 92.88 70 TYR A O 1
ATOM 566 N N . VAL A 1 71 ? -6.783 6.606 11.119 1.00 92.56 71 VAL A N 1
ATOM 567 C CA . VAL A 1 71 ? -6.492 7.906 10.476 1.00 92.56 71 VAL A CA 1
ATOM 568 C C . VAL A 1 71 ? -5.485 8.743 11.268 1.00 92.56 71 VAL A C 1
ATOM 570 O O . VAL A 1 71 ? -4.663 9.440 10.682 1.00 92.56 71 VAL A O 1
ATOM 573 N N . LYS A 1 72 ? -5.535 8.682 12.603 1.00 91.44 72 LYS A N 1
ATOM 574 C CA . LYS A 1 72 ? -4.639 9.452 13.480 1.00 91.44 72 LYS A CA 1
ATOM 575 C C . LYS A 1 72 ? -3.247 8.847 13.647 1.00 91.44 72 LYS A C 1
ATOM 577 O O . LYS A 1 72 ? -2.379 9.533 14.176 1.00 91.44 72 LYS A O 1
ATOM 582 N N . THR A 1 73 ? -3.057 7.582 13.287 1.00 89.12 73 THR A N 1
ATOM 583 C CA . THR A 1 73 ? -1.839 6.826 13.604 1.00 89.12 73 THR A CA 1
ATOM 584 C C . THR A 1 73 ? -1.079 6.458 12.338 1.00 89.12 73 THR A C 1
ATOM 586 O O . THR A 1 73 ? -0.068 7.083 12.037 1.00 89.12 73 THR A O 1
ATOM 589 N N . TRP A 1 74 ? -1.585 5.482 11.587 1.00 92.00 74 TRP A N 1
ATOM 590 C CA . TRP A 1 74 ? -0.840 4.809 10.519 1.00 92.00 74 TRP A CA 1
ATOM 591 C C . TRP A 1 74 ? -1.304 5.178 9.114 1.00 92.00 74 TRP A C 1
ATOM 593 O O . TRP A 1 74 ? -0.502 5.154 8.188 1.00 92.00 74 TRP A O 1
ATOM 603 N N . PHE A 1 75 ? -2.556 5.613 8.958 1.00 92.94 75 PHE A N 1
ATOM 604 C CA . PHE A 1 75 ? -3.148 5.884 7.647 1.00 92.94 75 PHE A CA 1
ATOM 605 C C . PHE A 1 75 ? -2.307 6.805 6.755 1.00 92.94 75 PHE A C 1
ATOM 607 O O . PHE A 1 75 ? -2.167 6.531 5.572 1.00 92.94 75 PHE A O 1
ATOM 614 N N . LEU A 1 76 ? -1.752 7.897 7.296 1.00 92.06 76 LEU A N 1
ATOM 615 C CA . LEU A 1 76 ? -0.948 8.823 6.490 1.00 92.06 76 LEU A CA 1
ATOM 616 C C . LEU A 1 76 ? 0.348 8.177 5.990 1.00 92.06 76 LEU A C 1
ATOM 618 O O . LEU A 1 76 ? 0.750 8.435 4.860 1.00 92.06 76 LEU A O 1
ATOM 622 N N . LEU A 1 77 ? 0.985 7.338 6.809 1.00 92.50 77 LEU A N 1
ATOM 623 C CA . LEU A 1 77 ? 2.198 6.619 6.423 1.00 92.50 77 LEU A CA 1
ATOM 624 C C . LEU A 1 77 ? 1.887 5.557 5.362 1.00 92.50 77 LEU A C 1
ATOM 626 O O . LEU A 1 77 ? 2.580 5.480 4.347 1.00 92.50 77 LEU A O 1
ATOM 630 N N . ASP A 1 78 ? 0.819 4.785 5.564 1.00 91.94 78 ASP A N 1
ATOM 631 C CA . ASP A 1 78 ? 0.387 3.757 4.615 1.00 91.94 78 ASP A CA 1
ATOM 632 C C . ASP A 1 78 ? -0.048 4.389 3.282 1.00 91.94 78 ASP A C 1
ATOM 634 O O . ASP A 1 78 ? 0.307 3.909 2.209 1.00 91.94 78 ASP A O 1
ATOM 638 N N . LEU A 1 79 ? -0.754 5.524 3.325 1.00 91.31 79 LEU A N 1
ATOM 639 C CA . LEU A 1 79 ? -1.149 6.260 2.127 1.00 91.31 79 LEU A CA 1
ATOM 640 C C . LEU A 1 79 ? 0.074 6.772 1.363 1.00 91.31 79 LEU A C 1
ATOM 642 O O . LEU A 1 79 ? 0.189 6.514 0.175 1.00 91.31 79 LEU A O 1
ATOM 646 N N . LEU A 1 80 ? 1.004 7.462 2.026 1.00 90.44 80 LEU A N 1
ATOM 647 C CA . LEU A 1 80 ? 2.190 8.007 1.356 1.00 90.44 80 LEU A CA 1
ATOM 648 C C . LEU A 1 80 ? 3.094 6.913 0.776 1.00 90.44 80 LEU A C 1
ATOM 650 O O . LEU A 1 80 ? 3.689 7.124 -0.275 1.00 90.44 80 LEU A O 1
ATOM 654 N N . SER A 1 81 ? 3.185 5.758 1.437 1.00 88.69 81 SER A N 1
ATOM 655 C CA . SER A 1 81 ? 4.000 4.627 0.973 1.00 88.69 81 SER A CA 1
ATOM 656 C C . SER A 1 81 ? 3.355 3.797 -0.139 1.00 88.69 81 SER A C 1
ATOM 658 O O . SER A 1 81 ? 4.070 3.097 -0.846 1.00 88.69 81 SER A O 1
ATOM 660 N N . SER A 1 82 ? 2.033 3.880 -0.314 1.00 89.62 82 SER A N 1
ATOM 661 C CA . SER A 1 82 ? 1.292 3.186 -1.380 1.00 89.62 82 SER A CA 1
ATOM 662 C C . SER A 1 82 ? 1.026 4.059 -2.608 1.00 89.62 82 SER A C 1
ATOM 664 O O . SER A 1 82 ? 0.425 3.593 -3.577 1.00 89.62 82 SER A O 1
ATOM 666 N N . LEU A 1 83 ? 1.443 5.331 -2.579 1.00 86.56 83 LEU A N 1
ATOM 667 C CA . LEU A 1 83 ? 1.289 6.223 -3.720 1.00 86.56 83 LEU A CA 1
ATOM 668 C C . LEU A 1 83 ? 2.305 5.881 -4.820 1.00 86.56 83 LEU A C 1
ATOM 670 O O . LEU A 1 83 ? 3.508 5.866 -4.558 1.00 86.56 83 LEU A O 1
ATOM 674 N N . PRO A 1 84 ? 1.844 5.715 -6.071 1.00 83.88 84 PRO A N 1
ATOM 675 C CA . PRO A 1 84 ? 2.686 5.336 -7.196 1.00 83.88 84 PRO A CA 1
ATOM 676 C C . PRO A 1 84 ? 3.378 6.602 -7.760 1.00 83.88 84 PRO A C 1
ATOM 678 O O . PRO A 1 84 ? 3.055 7.086 -8.848 1.00 83.88 84 PRO A O 1
ATOM 681 N N . LEU A 1 85 ? 4.279 7.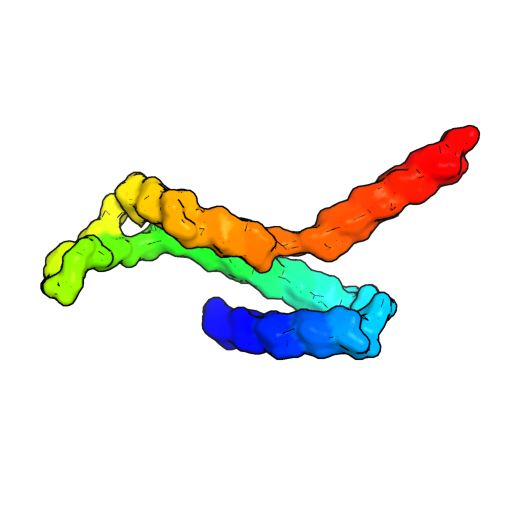204 -6.964 1.00 81.25 85 LEU A N 1
ATOM 682 C CA . LEU A 1 85 ? 4.867 8.535 -7.206 1.00 81.25 85 LEU A CA 1
ATOM 683 C C . LEU A 1 85 ? 5.644 8.628 -8.524 1.00 81.25 85 LEU A C 1
ATOM 685 O O . LEU A 1 85 ? 5.586 9.666 -9.183 1.00 81.25 85 LEU A O 1
ATOM 689 N N . ASP A 1 86 ? 6.301 7.548 -8.938 1.00 78.25 86 ASP A N 1
ATOM 690 C CA . ASP A 1 86 ? 7.075 7.505 -10.182 1.00 78.25 86 ASP A CA 1
ATOM 691 C C . ASP A 1 86 ? 6.180 7.743 -11.408 1.00 78.25 86 ASP A C 1
ATOM 693 O O . ASP A 1 86 ? 6.538 8.479 -12.326 1.00 78.25 86 ASP A O 1
ATOM 697 N N . TYR A 1 87 ? 4.958 7.203 -11.400 1.00 80.12 87 TYR A N 1
ATOM 698 C CA . TYR A 1 87 ? 3.992 7.405 -12.483 1.00 80.12 87 TYR A CA 1
ATOM 699 C C . TYR A 1 87 ? 3.395 8.801 -12.466 1.00 80.12 87 TYR A C 1
ATOM 701 O O . TYR A 1 87 ? 3.179 9.398 -13.519 1.00 80.12 87 TYR A O 1
ATOM 709 N N . ILE A 1 88 ? 3.130 9.323 -11.268 1.00 83.00 88 ILE A N 1
ATOM 710 C CA . ILE A 1 88 ? 2.668 10.697 -11.099 1.00 83.00 88 ILE A CA 1
ATOM 711 C C . ILE A 1 88 ? 3.714 11.646 -11.700 1.00 83.00 88 ILE A C 1
ATOM 713 O O . ILE A 1 88 ? 3.363 12.510 -12.502 1.00 83.00 88 ILE A O 1
ATOM 717 N N . TYR A 1 89 ? 4.994 11.432 -11.389 1.00 82.25 89 TYR A N 1
ATOM 718 C CA . TYR A 1 89 ? 6.102 12.191 -11.962 1.00 82.25 89 TYR A CA 1
ATOM 719 C C . TYR A 1 89 ? 6.166 12.077 -13.494 1.00 82.25 89 TYR A C 1
ATOM 721 O O . TYR A 1 89 ? 6.231 13.106 -14.166 1.00 82.25 89 TYR A O 1
ATOM 729 N N . LEU A 1 90 ? 6.073 10.865 -14.055 1.00 80.69 90 LEU A N 1
ATOM 730 C CA . LEU A 1 90 ? 6.085 10.648 -15.510 1.00 80.69 90 LEU A CA 1
ATOM 731 C C . LEU A 1 90 ? 4.950 11.393 -16.225 1.00 80.69 90 LEU A C 1
ATOM 733 O O . LEU A 1 90 ? 5.194 12.082 -17.214 1.00 80.69 90 LEU A O 1
ATOM 737 N N . ILE A 1 91 ? 3.723 11.303 -15.703 1.00 83.00 91 ILE A N 1
ATOM 738 C CA . ILE A 1 91 ? 2.555 11.976 -16.288 1.00 83.00 91 ILE A CA 1
ATOM 739 C C . ILE A 1 91 ? 2.730 13.497 -16.247 1.00 83.00 91 ILE A C 1
ATOM 741 O O . ILE A 1 91 ? 2.410 14.183 -17.218 1.00 83.00 91 ILE A O 1
ATOM 745 N N . PHE A 1 92 ? 3.223 14.054 -15.139 1.00 84.94 92 PHE A N 1
ATOM 746 C CA . PHE A 1 92 ? 3.447 15.499 -15.050 1.00 84.94 92 PHE A CA 1
ATOM 747 C C . PHE A 1 92 ? 4.560 15.969 -15.993 1.00 84.94 92 PHE A C 1
ATOM 749 O O . PHE A 1 92 ? 4.383 16.977 -16.674 1.00 84.94 92 PHE A O 1
ATOM 756 N N . HIS A 1 93 ? 5.657 15.218 -16.100 1.00 77.69 93 HIS A N 1
ATOM 757 C CA . HIS A 1 93 ? 6.786 15.585 -16.954 1.00 77.69 93 HIS A CA 1
ATOM 758 C C . HIS A 1 93 ? 6.463 15.484 -18.458 1.00 77.69 93 HIS A C 1
ATOM 760 O O . HIS A 1 93 ? 6.879 16.340 -19.239 1.00 77.69 93 HIS A O 1
ATOM 766 N N . GLU A 1 94 ? 5.679 14.487 -18.890 1.00 73.44 94 GLU A N 1
ATOM 767 C CA . GLU A 1 94 ? 5.200 14.424 -20.282 1.00 73.44 94 GLU A CA 1
ATOM 768 C C . GLU A 1 94 ? 4.284 15.602 -20.638 1.00 73.44 94 GLU A C 1
ATOM 770 O O . GLU A 1 94 ? 4.404 16.168 -21.727 1.00 73.44 94 GLU A O 1
ATOM 775 N N . ASN A 1 95 ? 3.396 16.006 -19.722 1.00 71.94 95 ASN A N 1
ATOM 776 C CA . ASN A 1 95 ? 2.502 17.143 -19.949 1.00 71.94 95 ASN A CA 1
ATOM 777 C C . ASN A 1 95 ? 3.271 18.469 -20.096 1.00 71.94 95 ASN A C 1
ATOM 779 O O . ASN A 1 95 ? 2.934 19.276 -20.966 1.00 71.94 95 ASN A O 1
ATOM 783 N N . GLU A 1 96 ? 4.319 18.686 -19.294 1.00 72.62 96 GLU A N 1
ATOM 784 C CA . GLU A 1 96 ? 5.188 19.864 -19.420 1.00 72.62 96 GLU A CA 1
ATOM 785 C C . GLU A 1 96 ? 5.923 19.880 -20.769 1.00 72.62 96 GLU A C 1
ATOM 787 O O . GLU A 1 96 ? 5.851 20.873 -21.498 1.00 72.62 96 GLU A O 1
ATOM 792 N N . ASN A 1 97 ? 6.544 18.766 -21.169 1.00 67.50 97 ASN A N 1
ATOM 793 C CA . ASN A 1 97 ? 7.226 18.666 -22.464 1.00 67.50 97 ASN A CA 1
ATOM 794 C C . ASN A 1 97 ? 6.283 18.911 -23.651 1.00 67.50 97 ASN A C 1
ATOM 796 O O . ASN A 1 97 ? 6.656 19.603 -24.599 1.00 67.50 97 ASN A O 1
ATOM 800 N N . PHE A 1 98 ? 5.047 18.407 -23.600 1.00 63.34 98 PHE A N 1
ATOM 801 C CA . PHE A 1 98 ? 4.056 18.665 -24.646 1.00 63.34 98 PHE A CA 1
ATOM 802 C C . PHE A 1 98 ? 3.684 20.153 -24.729 1.00 63.34 98 PHE A C 1
ATOM 804 O O . PHE A 1 98 ? 3.603 20.712 -25.824 1.00 63.34 98 PHE A O 1
ATOM 811 N N . SER A 1 99 ? 3.519 20.824 -23.584 1.00 68.19 99 SER A N 1
ATOM 812 C CA . SER A 1 99 ? 3.212 22.259 -23.548 1.00 68.19 99 SER A CA 1
ATOM 813 C C . SER A 1 99 ? 4.331 23.141 -24.119 1.00 68.19 99 SER A C 1
ATOM 815 O O . SER A 1 99 ? 4.034 24.146 -24.761 1.00 68.19 99 SER A O 1
ATOM 817 N N . HIS A 1 100 ? 5.596 22.732 -23.976 1.00 61.28 100 HIS A N 1
ATOM 818 C CA . HIS A 1 100 ? 6.751 23.431 -24.550 1.00 61.28 100 HIS A CA 1
ATOM 819 C C . HIS A 1 100 ? 6.910 23.248 -26.068 1.00 61.28 100 HIS A C 1
ATOM 821 O O . HIS A 1 100 ? 7.568 24.066 -26.701 1.00 61.28 100 HIS A O 1
ATOM 827 N N . ILE A 1 101 ? 6.333 22.195 -26.658 1.00 62.34 101 ILE A N 1
ATOM 828 C CA . ILE A 1 101 ? 6.414 21.922 -28.108 1.00 62.34 101 ILE A CA 1
ATOM 829 C C . ILE A 1 101 ? 5.291 22.631 -28.887 1.00 62.34 101 ILE A C 1
ATOM 831 O O . ILE A 1 101 ? 5.411 22.854 -30.090 1.00 62.34 101 ILE A O 1
ATOM 835 N N . VAL A 1 102 ? 4.186 22.973 -28.219 1.00 63.72 102 VAL A N 1
ATOM 836 C CA . VAL A 1 102 ? 2.992 23.576 -28.842 1.00 63.72 102 VAL A CA 1
ATOM 837 C C . VAL A 1 102 ? 3.011 25.120 -28.806 1.00 63.72 102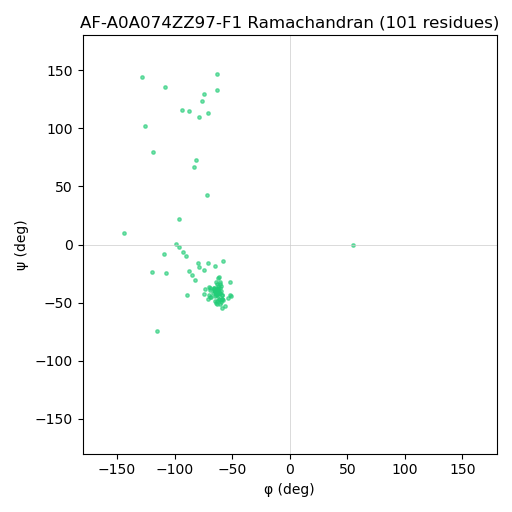 VAL A C 1
ATOM 839 O O . VAL A 1 102 ? 2.158 25.753 -29.430 1.00 63.72 102 VAL A O 1
ATOM 842 N N . GLN A 1 103 ? 3.991 25.733 -28.131 1.00 49.00 103 GLN A N 1
ATOM 843 C CA . GLN A 1 103 ? 4.255 27.183 -28.134 1.00 49.00 103 GLN A CA 1
ATOM 844 C C . GLN A 1 103 ? 5.368 27.559 -29.114 1.00 49.00 103 GLN A C 1
ATOM 846 O O . GLN A 1 103 ? 5.213 28.615 -29.770 1.00 49.00 103 GLN A O 1
#

Sequence (103 aa):
MLLLLIANLIILPVAISFFNEELTIHWIAFNCISDTVFLVDIGVNFRTGIIKNNFADEIVLNPKEIARHYVKTWFLLDLLSSLPLDYIYLIFHENENFSHIVQ

Mean predicted aligned error: 7.59 Å

Radius of gyration: 18.93 Å; Cα contacts (8 Å, |Δi|>4): 52; chains: 1; bounding box: 38×38×58 Å

Solvent-accessible surface area (backbone atoms only — not comparable to full-atom values): 6066 Å² total; per-residue (Å²): 109,70,68,59,52,56,48,50,69,56,48,49,61,52,36,71,75,74,48,87,76,71,81,42,69,67,53,55,50,50,53,54,51,50,32,51,51,47,50,51,47,56,63,48,56,41,70,48,66,45,75,79,50,100,78,76,80,49,70,47,74,51,52,70,60,32,36,57,51,40,60,74,67,48,42,62,59,55,50,65,72,34,51,67,56,70,57,54,50,51,56,53,53,54,53,52,55,53,56,67,73,77,109

Foldseek 3Di:
DVVLVVCCVVVVVCCVVPPVDPPPVVVVVSLVVSLVVLVVVLVVQLQDWDQDDPVRPDTDRPSVVSNVVCVVPC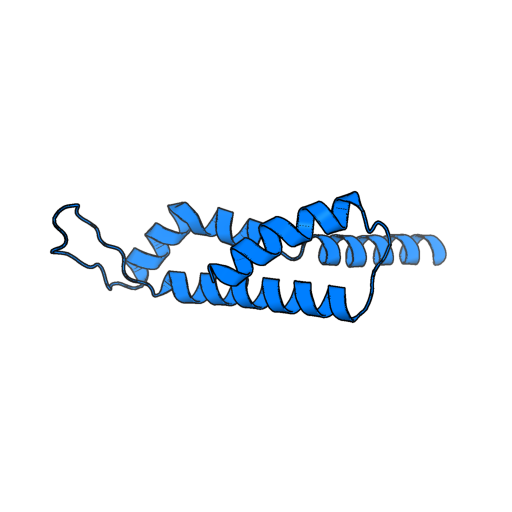SVVSVVVSDPVVVVVVVVVVVVVVVVVVD

pLDDT: mean 83.5, std 10.25, range [49.0, 95.19]

InterPro domains:
  IPR005821 Ion transport domain [PF00520] (1-92)
  IPR051413 Potassium/sodium hyperpolarization-activated cyclic nucleotide-gated channel [PTHR45689] (1-92)